Protein AF-A0A2V5JPX9-F1 (afdb_monomer)

Mean predicted aligned error: 9.56 Å

Secondary structure (DSSP, 8-state):
-HHHHHHHHHHHHHHHHHHH-GGG---SSPPPPPBTTTBEEESTTTTTT-SS--S-EEESTTTTTT-SS--S-EEESTTTTTT--SSS-EEESTTTT-EESS--S-EEESTTTT-EESS--S-EEESTTTTSEESS--S-EEESTTTT--

Sequence (150 aa):
MKNRNVTFTTILIVLGCFALLQRAQGVLPAPDGCYPGFTTAEGCNALKSLTSGAGNTGVGWYSLSSDTTHSYNTGVGAGALFLNNADSNTAVGTAAMLLNTSGTANVAVGTDALVYNDSGNFNTAVGQNALFRNTTGSENTASGSGALTS

pLDDT: mean 88.51, std 13.4, range [52.78, 98.62]

Nearest PDB structures (foldseek):
  4e1k-assembly1_A  TM=2.053E-01  e=6.250E+00  Haemophilus influenzae Rd KW20

Structure (mmCIF, N/CA/C/O backbone):
data_AF-A0A2V5JPX9-F1
#
_entry.id   AF-A0A2V5JPX9-F1
#
loop_
_atom_site.group_PDB
_atom_site.id
_atom_site.type_symbol
_atom_site.label_atom_id
_atom_site.label_alt_id
_atom_site.label_comp_id
_atom_site.label_asym_id
_atom_site.label_entity_id
_atom_site.label_seq_id
_atom_site.pdbx_PDB_ins_code
_atom_site.Cartn_x
_atom_site.Cartn_y
_atom_site.Cartn_z
_atom_site.occupancy
_atom_site.B_iso_or_equiv
_atom_site.auth_seq_id
_atom_site.auth_comp_id
_atom_site.auth_asym_id
_atom_site.auth_atom_id
_atom_site.pdbx_PDB_model_num
ATOM 1 N N . MET A 1 1 ? 45.076 -31.711 -46.017 1.00 57.81 1 MET A N 1
ATOM 2 C CA . MET A 1 1 ? 43.875 -32.405 -45.478 1.00 57.81 1 MET A CA 1
ATOM 3 C C . MET A 1 1 ? 43.761 -32.369 -43.947 1.00 57.81 1 MET A C 1
ATOM 5 O O . MET A 1 1 ? 42.644 -32.434 -43.458 1.00 57.81 1 MET A O 1
ATOM 9 N N . LYS A 1 2 ? 44.859 -32.209 -43.187 1.00 58.00 2 LYS A N 1
ATOM 10 C CA . LYS A 1 2 ? 44.869 -32.240 -41.709 1.00 58.00 2 LYS A CA 1
ATOM 11 C C . LYS A 1 2 ? 44.069 -31.105 -41.033 1.00 58.00 2 LYS A C 1
ATOM 13 O O . LYS A 1 2 ? 43.395 -31.349 -40.043 1.00 58.00 2 LYS A O 1
ATOM 18 N N . ASN A 1 3 ? 44.057 -29.901 -41.614 1.00 60.16 3 ASN A N 1
ATOM 19 C CA . ASN A 1 3 ? 43.428 -28.725 -40.989 1.00 60.16 3 ASN A CA 1
ATOM 20 C C . ASN A 1 3 ? 41.892 -28.734 -41.059 1.00 60.16 3 ASN A C 1
ATOM 22 O O . ASN A 1 3 ? 41.245 -28.231 -40.151 1.00 60.16 3 ASN A O 1
ATOM 26 N N . ARG A 1 4 ? 41.299 -29.357 -42.089 1.00 64.75 4 ARG A N 1
ATOM 27 C CA . ARG A 1 4 ? 39.838 -29.394 -42.286 1.00 64.75 4 ARG A CA 1
ATOM 28 C C . ARG A 1 4 ? 39.118 -30.190 -41.193 1.00 64.75 4 ARG A C 1
ATOM 30 O O . ARG A 1 4 ? 38.028 -29.816 -40.779 1.00 64.75 4 ARG A O 1
ATOM 37 N N . ASN A 1 5 ? 39.751 -31.256 -40.704 1.00 68.25 5 ASN A N 1
ATOM 38 C CA . ASN A 1 5 ? 39.186 -32.096 -39.649 1.00 68.25 5 ASN A CA 1
ATOM 39 C C . ASN A 1 5 ? 39.241 -31.396 -38.287 1.00 68.25 5 ASN A C 1
ATOM 41 O O . ASN A 1 5 ? 38.301 -31.506 -37.508 1.00 68.25 5 ASN A O 1
ATOM 45 N N . VAL A 1 6 ? 40.302 -30.625 -38.023 1.00 74.00 6 VAL A N 1
ATOM 46 C CA . VAL A 1 6 ? 40.428 -29.846 -36.783 1.00 74.00 6 VAL A CA 1
ATOM 47 C C . VAL A 1 6 ? 39.321 -28.799 -36.704 1.00 74.00 6 VAL A C 1
ATOM 49 O O . VAL A 1 6 ? 38.600 -28.793 -35.717 1.00 74.00 6 VAL A O 1
ATOM 52 N N . THR A 1 7 ? 39.109 -28.006 -37.762 1.00 75.25 7 THR A N 1
ATOM 53 C CA . THR A 1 7 ? 38.060 -26.969 -37.811 1.00 75.25 7 THR A CA 1
ATOM 54 C C . THR A 1 7 ? 36.652 -27.537 -37.617 1.00 75.25 7 THR A C 1
ATOM 56 O O . THR A 1 7 ? 35.835 -26.951 -36.914 1.00 75.25 7 THR A O 1
ATOM 59 N N . PHE A 1 8 ? 36.362 -28.695 -38.213 1.00 75.69 8 PHE A N 1
ATOM 60 C CA . PHE A 1 8 ? 35.052 -29.337 -38.080 1.00 75.69 8 PHE A CA 1
ATOM 61 C C . PHE A 1 8 ? 34.796 -29.829 -36.649 1.00 75.69 8 PHE A C 1
ATOM 63 O O . PHE A 1 8 ? 33.696 -29.688 -36.118 1.00 75.69 8 PHE A O 1
ATOM 70 N N . THR A 1 9 ? 35.839 -30.352 -36.000 1.00 78.94 9 THR A N 1
ATOM 71 C CA . THR A 1 9 ? 35.753 -30.859 -34.626 1.00 78.94 9 THR A CA 1
ATOM 72 C C . THR A 1 9 ? 35.561 -29.713 -33.630 1.00 78.94 9 THR A C 1
ATOM 74 O O . THR A 1 9 ? 34.734 -29.825 -32.728 1.00 78.94 9 THR A O 1
ATOM 77 N N . THR A 1 10 ? 36.245 -28.577 -33.811 1.00 78.50 10 THR A N 1
ATOM 78 C CA . THR A 1 10 ? 36.036 -27.394 -32.960 1.00 78.50 10 THR A CA 1
ATOM 79 C C . THR A 1 10 ? 34.635 -26.810 -33.102 1.00 78.50 10 THR A C 1
ATOM 81 O O . THR A 1 10 ? 34.035 -26.461 -32.091 1.00 78.50 10 THR A O 1
ATOM 84 N N . ILE A 1 11 ? 34.080 -26.745 -34.316 1.00 81.25 11 ILE A N 1
ATOM 85 C CA . ILE A 1 11 ? 32.710 -26.249 -34.535 1.00 81.25 11 ILE A CA 1
ATOM 86 C C . ILE A 1 11 ? 31.682 -27.137 -33.819 1.00 81.25 11 ILE A C 1
ATOM 88 O O . ILE A 1 11 ? 30.789 -26.617 -33.151 1.00 81.25 11 ILE A O 1
ATOM 92 N N . LEU A 1 12 ? 31.830 -28.463 -33.901 1.00 79.75 12 LEU A N 1
ATOM 93 C CA . LEU A 1 12 ? 30.946 -29.408 -33.211 1.00 79.75 12 LEU A CA 1
ATOM 94 C C . LEU A 1 12 ? 31.031 -29.285 -31.685 1.00 79.75 12 LEU A C 1
ATOM 96 O O . LEU A 1 12 ? 30.000 -29.320 -31.019 1.00 79.75 12 LEU A O 1
ATOM 100 N N . ILE A 1 13 ? 32.235 -29.096 -31.134 1.00 79.38 13 ILE A N 1
ATOM 101 C CA . ILE A 1 13 ? 32.425 -28.881 -29.692 1.00 79.38 13 ILE A CA 1
ATOM 102 C C . ILE A 1 13 ? 31.764 -27.571 -29.255 1.00 79.38 13 ILE A C 1
ATOM 104 O O . ILE A 1 13 ? 31.044 -27.561 -28.263 1.00 79.38 13 ILE A O 1
ATOM 108 N N . VAL A 1 14 ? 31.942 -26.481 -30.007 1.00 78.88 14 VAL A N 1
ATOM 109 C CA . VAL A 1 14 ? 31.326 -25.180 -29.693 1.00 78.88 14 VAL A CA 1
ATOM 110 C C . VAL A 1 14 ? 29.798 -25.267 -29.740 1.00 78.88 14 VAL A C 1
ATOM 112 O O . VAL A 1 14 ? 29.137 -24.831 -28.800 1.00 78.88 14 VAL A O 1
ATOM 115 N N . LEU A 1 15 ? 29.226 -25.882 -30.780 1.00 73.56 15 LEU A N 1
ATOM 116 C CA . LEU A 1 15 ? 27.778 -26.102 -30.882 1.00 73.56 15 LEU A CA 1
ATOM 117 C C . LEU A 1 15 ? 27.249 -26.997 -29.751 1.00 73.56 15 LEU A C 1
ATOM 119 O O . LEU A 1 15 ? 26.198 -26.703 -29.183 1.00 73.56 15 LEU A O 1
ATOM 123 N N . GLY A 1 16 ? 27.994 -28.043 -29.379 1.00 73.75 16 GLY A N 1
ATOM 124 C CA . GLY A 1 16 ? 27.685 -28.892 -28.227 1.00 73.75 16 GLY A CA 1
ATOM 125 C C . GLY A 1 16 ? 27.705 -28.125 -26.901 1.00 73.75 16 GLY A C 1
ATOM 126 O O . GLY A 1 16 ? 26.801 -28.294 -26.086 1.00 73.75 16 GLY A O 1
ATOM 127 N N . CYS A 1 17 ? 28.672 -27.223 -26.707 1.00 69.56 17 CYS A N 1
ATOM 128 C CA . CYS A 1 17 ? 28.735 -26.345 -25.536 1.00 69.56 17 CYS A CA 1
ATOM 129 C C . CYS A 1 17 ? 27.518 -25.411 -25.453 1.00 69.56 17 CYS A C 1
ATOM 131 O O . CYS A 1 17 ? 26.940 -25.271 -24.377 1.00 69.56 17 CYS A O 1
ATOM 133 N N . PHE A 1 18 ? 27.083 -24.819 -26.572 1.00 64.25 18 PHE A N 1
ATOM 134 C CA . PHE A 1 18 ? 25.870 -23.990 -26.615 1.00 64.25 18 PHE A CA 1
ATOM 135 C C . PHE A 1 18 ? 24.586 -24.795 -26.373 1.00 64.25 18 PHE A C 1
ATOM 137 O O . PHE A 1 18 ? 23.674 -24.294 -25.720 1.00 64.25 18 PHE A O 1
ATOM 144 N N . ALA A 1 19 ? 24.524 -26.049 -26.829 1.00 63.81 19 ALA A N 1
ATOM 145 C CA . ALA A 1 19 ? 23.387 -26.935 -26.575 1.00 63.81 19 ALA A CA 1
ATOM 146 C C . ALA A 1 19 ? 23.295 -27.400 -25.106 1.00 63.81 19 ALA A C 1
ATOM 148 O O . ALA A 1 19 ? 22.195 -27.613 -24.600 1.00 63.81 19 ALA A O 1
ATOM 149 N N . LEU A 1 20 ? 24.430 -27.530 -24.407 1.00 62.78 20 LEU A N 1
ATOM 150 C CA . LEU A 1 20 ? 24.506 -27.927 -22.990 1.00 62.78 20 LEU A CA 1
ATOM 151 C C . LEU A 1 20 ? 24.376 -26.743 -22.010 1.00 62.78 20 LEU A C 1
ATOM 153 O O . LEU A 1 20 ? 24.183 -26.946 -20.812 1.00 62.78 20 LEU A O 1
ATOM 157 N N . LEU A 1 21 ? 24.414 -25.503 -22.506 1.00 62.06 21 LEU A N 1
ATOM 158 C CA . LEU A 1 21 ? 24.244 -24.260 -21.742 1.00 62.06 21 LEU A CA 1
ATOM 159 C C . LEU A 1 21 ? 22.780 -23.955 -21.365 1.00 62.06 21 LEU A C 1
ATOM 161 O O . LEU A 1 21 ? 22.450 -22.810 -21.078 1.00 62.06 21 LEU A O 1
ATOM 165 N N . GLN A 1 22 ? 21.889 -24.950 -21.286 1.00 54.72 22 GLN A N 1
ATOM 166 C CA . GLN A 1 22 ? 20.475 -24.757 -20.903 1.00 54.72 22 GLN A CA 1
ATOM 167 C C . GLN A 1 22 ? 20.283 -24.038 -19.550 1.00 54.72 22 GLN A C 1
ATOM 169 O O . GLN A 1 22 ? 19.221 -23.485 -19.291 1.00 54.72 22 GLN A O 1
ATOM 174 N N . ARG A 1 23 ? 21.320 -23.973 -18.703 1.00 52.84 23 ARG A N 1
ATOM 175 C CA . ARG A 1 23 ? 21.331 -23.190 -17.452 1.00 52.84 23 ARG A CA 1
ATOM 176 C C . ARG A 1 23 ? 21.636 -21.692 -17.616 1.00 52.84 23 ARG A C 1
ATOM 178 O O . ARG A 1 23 ? 21.580 -20.968 -16.632 1.00 52.84 23 ARG A O 1
ATOM 185 N N . ALA A 1 24 ? 21.954 -21.232 -18.825 1.00 52.78 24 ALA A N 1
ATOM 186 C CA . ALA A 1 24 ? 22.180 -19.827 -19.172 1.00 52.78 24 ALA A CA 1
ATOM 187 C C . ALA A 1 24 ? 21.013 -19.210 -19.968 1.00 52.78 24 ALA A C 1
ATOM 189 O O . ALA A 1 24 ? 21.108 -18.066 -20.410 1.00 52.78 24 ALA A O 1
ATOM 190 N N . GLN A 1 25 ? 19.913 -19.945 -20.171 1.00 54.22 25 GLN A N 1
ATOM 191 C CA . GLN A 1 25 ? 18.694 -19.354 -20.715 1.00 54.22 25 GLN A CA 1
ATOM 192 C C . GLN A 1 25 ? 18.062 -18.497 -19.617 1.00 54.22 25 GLN A C 1
ATOM 194 O O . GLN A 1 25 ? 17.546 -19.026 -18.634 1.00 54.22 25 GLN A O 1
ATOM 199 N N . GLY A 1 26 ? 18.156 -17.172 -19.760 1.00 56.94 26 GLY A N 1
ATOM 200 C CA . GLY A 1 26 ? 17.381 -16.248 -18.939 1.00 56.94 26 GLY A CA 1
ATOM 201 C C . GLY A 1 26 ? 15.908 -16.652 -18.967 1.00 56.94 26 GLY A C 1
ATOM 202 O O . GLY A 1 26 ? 15.407 -17.100 -20.001 1.00 56.94 26 GLY A O 1
ATOM 203 N N . VAL A 1 27 ? 15.238 -16.546 -17.818 1.00 62.38 27 VAL A N 1
ATOM 204 C CA . VAL A 1 27 ? 13.793 -16.781 -17.719 1.00 62.38 27 VAL A CA 1
ATOM 205 C C . VAL A 1 27 ? 13.108 -15.925 -18.788 1.00 62.38 27 VAL A C 1
ATOM 207 O O . VAL A 1 27 ? 13.507 -14.783 -19.000 1.00 62.38 27 VAL A O 1
ATOM 210 N N . LEU A 1 28 ? 12.151 -16.501 -19.519 1.00 53.97 28 LEU A N 1
ATOM 211 C CA . LEU A 1 28 ? 11.320 -15.766 -20.467 1.00 53.97 28 LEU A CA 1
ATOM 212 C C . LEU A 1 28 ? 9.911 -15.623 -19.882 1.00 53.97 28 LEU A C 1
ATOM 214 O O . LEU A 1 28 ? 9.297 -16.647 -19.570 1.00 53.97 28 LEU A O 1
ATOM 218 N N . PRO A 1 29 ? 9.381 -14.391 -19.778 1.00 60.34 29 PRO A N 1
ATOM 219 C CA . PRO A 1 29 ? 10.033 -13.112 -20.099 1.00 60.34 29 PRO A CA 1
ATOM 220 C C . PRO A 1 29 ? 11.194 -12.790 -19.141 1.00 60.34 29 PRO A C 1
ATOM 222 O O . PRO A 1 29 ? 11.229 -13.306 -18.026 1.00 60.34 29 PRO A O 1
ATOM 225 N N . ALA A 1 30 ? 12.153 -11.980 -19.610 1.00 59.53 30 ALA A N 1
ATOM 226 C CA . ALA A 1 30 ? 13.304 -11.564 -18.807 1.00 59.53 30 ALA A CA 1
ATOM 227 C C . ALA A 1 30 ? 12.838 -10.958 -17.469 1.00 59.53 30 ALA A C 1
ATOM 229 O O . ALA A 1 30 ? 11.807 -10.280 -17.483 1.00 59.53 30 ALA A O 1
ATOM 230 N N . PRO A 1 31 ? 13.582 -11.164 -16.359 1.00 61.66 31 PRO A N 1
ATOM 231 C CA . PRO A 1 31 ? 13.380 -10.395 -15.133 1.00 61.66 31 PRO A CA 1
ATOM 232 C C . PRO A 1 31 ? 13.307 -8.912 -15.491 1.00 61.66 31 PRO A C 1
ATOM 234 O O . PRO A 1 31 ? 14.125 -8.438 -16.293 1.00 61.66 31 PRO A O 1
ATOM 237 N N . ASP A 1 32 ? 12.291 -8.215 -14.996 1.00 65.69 32 ASP A N 1
ATOM 238 C CA . ASP A 1 32 ? 12.113 -6.807 -15.317 1.00 65.69 32 ASP A CA 1
ATOM 239 C C . ASP A 1 32 ? 13.331 -5.995 -14.836 1.00 65.69 32 ASP A C 1
ATOM 241 O O . ASP A 1 32 ? 13.982 -6.278 -13.832 1.00 65.69 32 ASP A O 1
ATOM 245 N N . GLY A 1 33 ? 13.769 -5.050 -15.671 1.00 61.75 33 GLY A N 1
ATOM 246 C CA . GLY A 1 33 ? 14.931 -4.219 -15.361 1.00 61.75 33 GLY A CA 1
ATOM 247 C C . GLY A 1 33 ? 14.643 -3.262 -14.203 1.00 61.75 33 GLY A C 1
ATOM 248 O O . GLY A 1 33 ? 13.493 -3.029 -13.846 1.00 61.75 33 GLY A O 1
ATOM 249 N N . CYS A 1 34 ? 15.688 -2.638 -13.651 1.00 64.75 34 CYS A N 1
ATOM 250 C CA . CYS A 1 34 ? 15.538 -1.631 -12.598 1.00 64.75 34 CYS A CA 1
ATOM 251 C C . CYS A 1 34 ? 14.559 -0.518 -13.022 1.00 64.75 34 CYS A C 1
ATOM 253 O O . CYS A 1 34 ? 14.826 0.202 -13.990 1.00 64.75 34 CYS A O 1
ATOM 255 N N . TYR A 1 35 ? 13.463 -0.337 -12.280 1.00 77.31 35 TYR A N 1
ATOM 256 C CA . TYR A 1 35 ? 12.530 0.762 -12.516 1.00 77.31 35 TYR A CA 1
ATOM 257 C C . TYR A 1 35 ? 13.107 2.084 -11.977 1.00 77.31 35 TYR A C 1
ATOM 259 O O . TYR A 1 35 ? 13.818 2.098 -10.964 1.00 77.31 35 TYR A O 1
ATOM 267 N N . PRO A 1 36 ? 12.827 3.225 -12.635 1.00 82.31 36 PRO A N 1
ATOM 268 C CA . PRO A 1 36 ? 13.250 4.531 -12.143 1.00 82.31 36 PRO A CA 1
ATOM 269 C C . PRO A 1 36 ? 12.608 4.860 -10.785 1.00 82.31 36 PRO A C 1
ATOM 271 O O . PRO A 1 36 ? 11.617 4.260 -10.369 1.00 82.31 36 PRO A O 1
ATOM 274 N N . GLY A 1 37 ? 13.187 5.837 -10.083 1.00 87.38 37 GLY A N 1
ATOM 275 C CA . GLY A 1 37 ? 12.639 6.319 -8.814 1.00 87.38 37 GLY A CA 1
ATOM 276 C C . GLY A 1 37 ? 12.747 5.316 -7.666 1.00 87.38 37 GLY A C 1
ATOM 277 O O . GLY A 1 37 ? 11.920 5.364 -6.771 1.00 87.38 37 GLY A O 1
ATOM 278 N N . PHE A 1 38 ? 13.743 4.421 -7.672 1.00 89.69 38 PHE A N 1
ATOM 279 C CA . PHE A 1 38 ? 13.927 3.388 -6.635 1.00 89.69 38 PHE A CA 1
ATOM 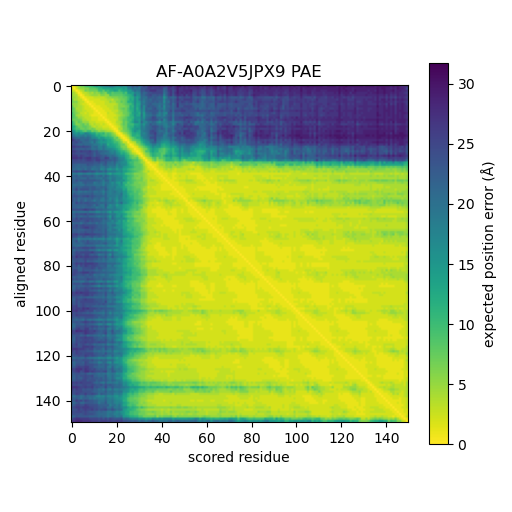280 C C . PHE A 1 38 ? 12.737 2.421 -6.520 1.00 89.69 38 PHE A C 1
ATOM 282 O O . PHE A 1 38 ? 12.409 1.956 -5.431 1.00 89.69 38 PHE A O 1
ATOM 289 N N . THR A 1 39 ? 12.081 2.138 -7.646 1.00 92.12 39 THR A N 1
ATOM 290 C CA . THR A 1 39 ? 10.899 1.277 -7.712 1.00 92.12 39 THR A CA 1
ATOM 291 C C . THR A 1 39 ? 11.287 -0.163 -8.065 1.00 92.12 39 THR A C 1
ATOM 293 O O . THR A 1 39 ? 12.234 -0.399 -8.813 1.00 92.12 39 THR A O 1
ATOM 296 N N . THR A 1 40 ? 10.554 -1.137 -7.532 1.00 92.88 40 THR A N 1
ATOM 297 C CA . THR A 1 40 ? 10.631 -2.560 -7.899 1.00 92.88 40 THR A CA 1
ATOM 298 C C . THR A 1 40 ? 9.231 -3.024 -8.280 1.00 92.88 40 THR A C 1
ATOM 300 O O . THR A 1 40 ? 8.306 -2.828 -7.494 1.00 92.88 40 THR A O 1
ATOM 303 N N . ALA A 1 41 ? 9.048 -3.617 -9.459 1.00 92.62 41 ALA A N 1
ATOM 304 C CA . ALA A 1 41 ? 7.738 -4.076 -9.912 1.00 92.62 41 ALA A CA 1
ATOM 305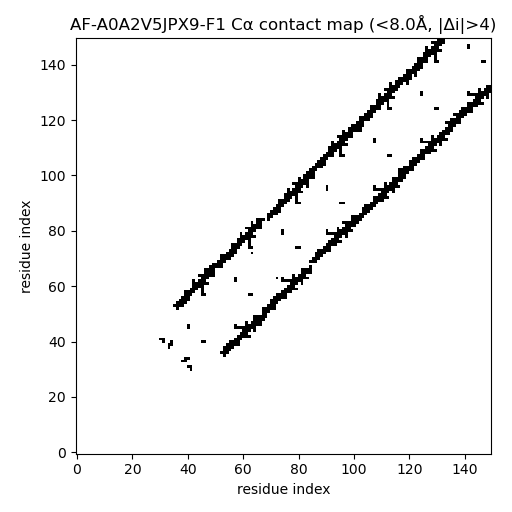 C C . ALA A 1 41 ? 7.855 -5.443 -10.580 1.00 92.62 41 ALA A C 1
ATOM 307 O O . ALA A 1 41 ? 8.231 -5.504 -11.732 1.00 92.62 41 ALA A O 1
ATOM 308 N N . GLU A 1 42 ? 7.491 -6.504 -9.867 1.00 92.44 42 GLU A N 1
ATOM 309 C CA . GLU A 1 42 ? 7.651 -7.892 -10.298 1.00 92.44 42 GLU A CA 1
ATOM 310 C C . GLU A 1 42 ? 6.282 -8.576 -10.399 1.00 92.44 42 GLU A C 1
ATOM 312 O O . GLU A 1 42 ? 5.534 -8.689 -9.422 1.00 92.44 42 GLU A O 1
ATOM 317 N N . GLY A 1 43 ? 5.942 -9.078 -11.585 1.00 90.06 43 GLY A N 1
ATOM 318 C CA . GLY A 1 43 ? 4.682 -9.778 -11.847 1.00 90.06 43 GLY A CA 1
ATOM 319 C C . GLY A 1 43 ? 3.748 -9.052 -12.817 1.00 90.06 43 GLY A C 1
ATOM 320 O O . GLY A 1 43 ? 3.900 -7.881 -13.156 1.00 90.06 43 GLY A O 1
ATOM 321 N N . CYS A 1 44 ? 2.751 -9.779 -13.325 1.00 90.94 44 CYS A N 1
ATOM 322 C CA . CYS A 1 44 ? 1.889 -9.257 -14.382 1.00 90.94 44 CYS A CA 1
ATOM 323 C C . CYS A 1 44 ? 1.046 -8.066 -13.882 1.00 90.94 44 CYS A C 1
ATOM 325 O O . CYS A 1 44 ? 0.258 -8.198 -12.944 1.00 90.94 44 CYS A O 1
ATOM 327 N N . ASN A 1 45 ? 1.203 -6.918 -14.553 1.00 92.62 45 ASN A N 1
ATOM 328 C CA . ASN A 1 45 ? 0.580 -5.628 -14.231 1.00 92.62 45 ASN A CA 1
ATOM 329 C C . ASN A 1 45 ? 0.955 -5.038 -12.855 1.00 92.62 45 ASN A C 1
ATOM 331 O O . ASN A 1 45 ? 0.234 -4.164 -12.371 1.00 92.62 45 ASN A O 1
ATOM 335 N N . ALA A 1 46 ? 2.056 -5.467 -12.229 1.00 94.06 46 ALA A N 1
ATOM 336 C CA . ALA A 1 46 ? 2.566 -4.777 -11.047 1.00 94.06 46 ALA A CA 1
ATOM 337 C C . ALA A 1 46 ? 2.955 -3.328 -11.408 1.00 94.06 46 ALA A C 1
ATOM 339 O O . ALA A 1 46 ? 3.605 -3.112 -12.431 1.00 94.06 46 ALA A O 1
ATOM 340 N N . LEU A 1 47 ? 2.509 -2.340 -10.618 1.00 93.12 47 LEU A N 1
ATOM 341 C CA . LEU A 1 47 ? 2.807 -0.901 -10.805 1.00 93.12 47 LEU A CA 1
ATOM 342 C C . LEU A 1 47 ? 2.560 -0.351 -12.226 1.00 93.12 47 LEU A C 1
ATOM 344 O O . LEU A 1 47 ? 3.170 0.630 -12.650 1.00 93.12 47 LEU A O 1
ATOM 348 N N . LYS A 1 48 ? 1.631 -0.958 -12.973 1.00 93.19 48 LYS A N 1
ATOM 349 C CA . LYS A 1 48 ? 1.373 -0.639 -14.387 1.00 93.19 48 LYS A CA 1
ATOM 350 C C . LYS A 1 48 ? 1.068 0.842 -14.652 1.00 93.19 48 LYS A C 1
ATOM 352 O O . LYS A 1 48 ? 1.376 1.331 -15.737 1.00 93.19 48 LYS A O 1
ATOM 357 N N . SER A 1 49 ? 0.411 1.518 -13.712 1.00 93.19 49 SER A N 1
ATOM 358 C CA . SER A 1 49 ? -0.080 2.891 -13.895 1.00 93.19 49 SER A CA 1
ATOM 359 C C . SER A 1 49 ? 0.841 3.961 -13.303 1.00 93.19 49 SER A C 1
ATOM 361 O O . SER A 1 49 ? 0.492 5.140 -13.370 1.00 93.19 49 SER A O 1
ATOM 363 N N . LEU A 1 50 ? 2.000 3.582 -12.749 1.00 91.81 50 LEU A N 1
ATOM 364 C CA . LEU A 1 50 ? 2.891 4.510 -12.055 1.00 91.81 50 LEU A CA 1
ATOM 365 C C . LEU A 1 50 ? 3.493 5.529 -13.037 1.00 91.81 50 LEU A C 1
ATOM 367 O O . LEU A 1 50 ? 4.111 5.150 -14.033 1.00 91.81 50 LEU A O 1
ATOM 371 N N . THR A 1 51 ? 3.338 6.824 -12.751 1.00 92.06 51 THR A N 1
ATOM 372 C CA . THR A 1 51 ? 3.833 7.929 -13.589 1.00 92.06 51 THR A CA 1
ATOM 373 C C . THR A 1 51 ? 4.966 8.714 -12.929 1.00 92.06 51 THR A C 1
ATOM 375 O O . THR A 1 51 ? 5.998 8.920 -13.567 1.00 92.06 51 THR A O 1
ATOM 378 N N . SER A 1 52 ? 4.803 9.155 -11.676 1.00 90.94 52 SER A N 1
ATOM 379 C CA . SER A 1 52 ? 5.783 10.016 -10.982 1.00 90.94 52 SER A CA 1
ATOM 380 C C . SER A 1 52 ? 6.093 9.626 -9.536 1.00 90.94 52 SER A C 1
ATOM 382 O O . SER A 1 52 ? 6.916 10.287 -8.904 1.00 90.94 52 SER A O 1
ATOM 384 N N . GLY A 1 53 ? 5.434 8.600 -8.997 1.00 91.44 53 GLY A N 1
ATOM 385 C CA . GLY A 1 53 ? 5.723 8.094 -7.658 1.00 91.44 53 GLY A CA 1
ATOM 386 C C . GLY A 1 53 ? 7.081 7.391 -7.569 1.00 91.44 53 GLY A C 1
ATOM 387 O O . GLY A 1 53 ? 7.596 6.882 -8.568 1.00 91.44 53 GLY A O 1
ATOM 388 N N . ALA A 1 54 ? 7.671 7.370 -6.374 1.00 93.44 54 ALA A N 1
ATOM 389 C CA . ALA A 1 54 ? 8.997 6.812 -6.121 1.00 93.44 54 ALA A CA 1
ATOM 390 C C . ALA A 1 54 ? 9.005 5.859 -4.916 1.00 93.44 54 ALA A C 1
ATOM 392 O O . ALA A 1 54 ? 8.188 5.962 -4.004 1.00 93.44 54 ALA A O 1
ATOM 393 N N . GLY A 1 55 ? 9.968 4.940 -4.883 1.00 94.44 55 GLY A N 1
ATOM 394 C CA . GLY A 1 55 ? 10.197 4.043 -3.753 1.00 94.44 55 GLY A CA 1
ATOM 395 C C . GLY A 1 55 ? 9.111 2.984 -3.578 1.00 94.44 55 GLY A C 1
ATOM 396 O O . GLY A 1 55 ? 8.892 2.530 -2.457 1.00 94.44 55 GLY A O 1
ATOM 397 N N . ASN A 1 56 ? 8.409 2.617 -4.653 1.00 95.94 56 ASN A N 1
ATOM 398 C CA . ASN A 1 56 ? 7.349 1.618 -4.587 1.00 95.94 56 ASN A CA 1
ATOM 399 C C . ASN A 1 56 ? 7.905 0.208 -4.812 1.00 95.94 56 ASN A C 1
ATOM 401 O O . ASN A 1 56 ? 8.763 -0.005 -5.664 1.00 95.94 56 ASN A O 1
ATOM 405 N N . THR A 1 57 ? 7.394 -0.774 -4.079 1.00 96.62 57 THR A N 1
ATOM 406 C CA . THR A 1 57 ? 7.704 -2.195 -4.284 1.00 96.62 57 THR A CA 1
ATOM 407 C C . THR A 1 57 ? 6.408 -2.947 -4.538 1.00 96.62 57 THR A C 1
ATOM 409 O O . THR A 1 57 ? 5.647 -3.180 -3.607 1.00 96.62 57 THR A O 1
ATOM 412 N N . GLY A 1 58 ? 6.140 -3.325 -5.785 1.00 95.62 58 GLY A N 1
ATOM 413 C CA . GLY A 1 58 ? 4.988 -4.134 -6.175 1.00 95.62 58 GLY A CA 1
ATOM 414 C C . GLY A 1 58 ? 5.425 -5.526 -6.605 1.00 95.62 58 GLY A C 1
ATOM 415 O O . GLY A 1 58 ? 6.061 -5.668 -7.635 1.00 95.62 58 GLY A O 1
ATOM 416 N N . VAL A 1 59 ? 5.074 -6.561 -5.848 1.00 96.12 59 VAL A N 1
ATOM 417 C CA . VAL A 1 59 ? 5.373 -7.957 -6.195 1.00 96.12 59 VAL A CA 1
ATOM 418 C C . VAL A 1 59 ? 4.081 -8.769 -6.215 1.00 96.12 59 VAL A C 1
ATOM 420 O O . VAL A 1 59 ? 3.431 -8.933 -5.184 1.00 96.12 59 VAL A O 1
ATOM 423 N N . GLY A 1 60 ? 3.705 -9.302 -7.375 1.00 95.75 60 GLY A N 1
ATOM 424 C CA . GLY A 1 60 ? 2.507 -10.122 -7.564 1.00 95.75 60 GLY A CA 1
ATOM 425 C C . GLY A 1 60 ? 1.575 -9.608 -8.660 1.00 95.75 60 GLY A C 1
ATOM 426 O O . GLY A 1 60 ? 1.690 -8.487 -9.149 1.00 95.75 60 GLY A O 1
ATOM 427 N N . TRP A 1 61 ? 0.619 -10.452 -9.057 1.00 95.31 61 TRP A N 1
ATOM 428 C CA . TRP A 1 61 ? -0.369 -10.102 -10.080 1.00 95.31 61 TRP A CA 1
ATOM 429 C C . TRP A 1 61 ? -1.199 -8.895 -9.634 1.00 95.31 61 TRP A C 1
ATOM 431 O O . TRP A 1 61 ? -1.836 -8.950 -8.584 1.00 95.31 61 TRP A O 1
ATOM 441 N N . TYR A 1 62 ? -1.183 -7.816 -10.420 1.00 96.44 62 TYR A N 1
ATOM 442 C CA . TYR A 1 62 ? -1.869 -6.555 -10.119 1.00 96.44 62 TYR A CA 1
ATOM 443 C C . TYR A 1 62 ? -1.452 -5.847 -8.811 1.00 96.44 62 TYR A C 1
ATOM 445 O O . TYR A 1 62 ? -2.174 -4.959 -8.353 1.00 96.44 62 TYR A O 1
ATOM 453 N N . SER A 1 63 ? -0.304 -6.178 -8.210 1.00 97.12 63 SER A N 1
ATOM 454 C CA . SER A 1 63 ? 0.174 -5.440 -7.030 1.00 97.12 63 SER A CA 1
ATOM 455 C C . SER A 1 63 ? 0.409 -3.961 -7.374 1.00 97.12 63 SER A C 1
ATOM 457 O O . SER A 1 63 ? 1.087 -3.662 -8.361 1.00 97.12 63 SER A O 1
ATOM 459 N N . LEU A 1 64 ? -0.177 -3.033 -6.606 1.00 95.56 64 LEU A N 1
ATOM 460 C CA . LEU A 1 64 ? -0.071 -1.578 -6.832 1.00 95.56 64 LEU A CA 1
ATOM 461 C C . LEU A 1 64 ? -0.470 -1.112 -8.252 1.00 95.56 64 LEU A C 1
ATOM 463 O O . LEU A 1 64 ? -0.018 -0.077 -8.734 1.00 95.56 64 LEU A O 1
ATOM 467 N N . SER A 1 65 ? -1.303 -1.870 -8.974 1.00 95.19 65 SER A N 1
ATOM 468 C CA . SER A 1 65 ? -1.515 -1.628 -10.411 1.00 95.19 65 SER A CA 1
ATOM 469 C C . SER A 1 65 ? -2.169 -0.284 -10.751 1.00 95.19 65 SER A C 1
ATOM 471 O O . SER A 1 65 ? -1.988 0.176 -11.884 1.00 95.19 65 SER A O 1
ATOM 473 N N . SER A 1 66 ? -2.958 0.305 -9.849 1.00 94.06 66 SER A N 1
ATOM 474 C CA . SER A 1 66 ? -3.626 1.598 -10.080 1.00 94.06 66 SER A CA 1
ATOM 475 C C . SER A 1 66 ? -2.893 2.774 -9.438 1.00 94.06 66 SER A C 1
ATOM 477 O O . SER A 1 66 ? -3.371 3.901 -9.546 1.00 94.06 66 SER A O 1
ATOM 479 N N . ASP A 1 67 ? -1.750 2.535 -8.791 1.00 92.25 67 ASP A N 1
ATOM 480 C CA . ASP A 1 67 ? -0.948 3.618 -8.236 1.00 92.25 67 ASP A CA 1
ATOM 481 C C . ASP A 1 67 ? -0.378 4.479 -9.378 1.00 92.25 67 ASP A C 1
ATOM 483 O O . ASP A 1 67 ? 0.136 3.943 -10.361 1.00 92.25 67 ASP A O 1
ATOM 487 N N . THR A 1 68 ? -0.513 5.804 -9.276 1.00 93.81 68 THR A N 1
ATOM 488 C CA . THR A 1 68 ? -0.124 6.768 -10.320 1.00 93.81 68 THR A CA 1
ATOM 489 C C . THR A 1 68 ? 1.000 7.680 -9.841 1.00 93.81 68 THR A C 1
ATOM 491 O O . THR A 1 68 ? 2.118 7.617 -10.354 1.00 93.81 68 THR A O 1
ATOM 494 N N . THR A 1 69 ? 0.737 8.516 -8.842 1.00 95.19 69 THR A N 1
ATOM 495 C CA . THR A 1 69 ? 1.691 9.513 -8.336 1.00 9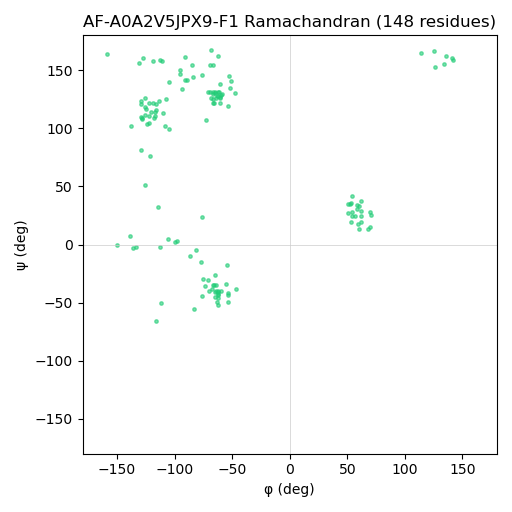5.19 69 THR A CA 1
ATOM 496 C C . THR A 1 69 ? 2.189 9.227 -6.921 1.00 95.19 69 THR A C 1
ATOM 498 O O . THR A 1 69 ? 3.018 9.991 -6.429 1.00 95.19 69 THR A O 1
ATOM 501 N N . HIS A 1 70 ? 1.708 8.168 -6.260 1.00 96.19 70 HIS A N 1
ATOM 502 C CA . HIS A 1 70 ? 2.010 7.913 -4.851 1.00 96.19 70 HIS A CA 1
ATOM 503 C C . HIS A 1 70 ? 3.330 7.172 -4.676 1.00 96.19 70 HIS A C 1
ATOM 505 O O . HIS A 1 70 ? 3.828 6.493 -5.575 1.00 96.19 70 HIS A O 1
ATOM 511 N N . SER A 1 71 ? 3.925 7.358 -3.509 1.00 96.38 71 SER A N 1
ATOM 512 C CA . SER A 1 71 ? 5.280 6.942 -3.181 1.00 96.38 71 SER A CA 1
ATOM 513 C C . SER A 1 71 ? 5.324 6.107 -1.906 1.00 96.38 71 SER A C 1
ATOM 515 O O . SER A 1 71 ? 4.452 6.182 -1.036 1.00 96.38 71 SER A O 1
ATOM 517 N N . TYR A 1 72 ? 6.419 5.364 -1.767 1.00 97.19 72 TYR A N 1
ATOM 518 C CA . TYR A 1 72 ? 6.764 4.601 -0.566 1.00 97.19 72 TYR A CA 1
ATOM 519 C C . TYR A 1 72 ? 5.758 3.501 -0.206 1.00 97.19 72 TYR A C 1
ATOM 521 O O . TYR A 1 72 ? 5.612 3.137 0.962 1.00 97.19 72 TYR A O 1
ATOM 529 N N . ASN A 1 73 ? 5.073 2.951 -1.207 1.00 98.12 73 ASN A N 1
ATOM 530 C CA . ASN A 1 73 ? 4.141 1.850 -1.031 1.00 98.12 73 ASN A CA 1
ATOM 531 C C . ASN A 1 73 ? 4.826 0.496 -1.257 1.00 98.12 73 ASN A C 1
ATOM 533 O O . ASN A 1 73 ? 5.523 0.290 -2.249 1.00 98.12 73 ASN A O 1
ATOM 537 N N . THR A 1 74 ? 4.591 -0.465 -0.368 1.00 98.38 74 THR A N 1
ATOM 538 C CA . THR A 1 74 ? 5.067 -1.849 -0.512 1.00 98.38 74 THR A CA 1
ATOM 539 C C . THR A 1 74 ? 3.873 -2.789 -0.592 1.00 98.38 74 THR A C 1
ATOM 541 O O . THR A 1 74 ? 3.198 -3.002 0.407 1.00 98.38 74 THR A O 1
ATOM 544 N N . GLY A 1 75 ? 3.610 -3.363 -1.763 1.00 97.94 75 GLY A N 1
ATOM 545 C CA . GLY A 1 75 ? 2.557 -4.344 -2.010 1.00 97.94 75 GLY A CA 1
ATOM 546 C C . GLY A 1 75 ? 3.145 -5.691 -2.420 1.00 97.94 75 GLY A C 1
ATOM 547 O O . GLY A 1 75 ? 3.739 -5.811 -3.491 1.00 97.94 75 GLY A O 1
ATOM 548 N N . VAL A 1 76 ? 2.950 -6.729 -1.610 1.00 98.38 76 VAL A N 1
ATOM 549 C CA . VAL A 1 76 ? 3.413 -8.093 -1.904 1.00 98.38 76 VAL A CA 1
ATOM 550 C C . VAL A 1 76 ? 2.241 -9.064 -1.823 1.00 98.38 76 VAL A C 1
ATOM 552 O O . VAL A 1 76 ? 1.725 -9.341 -0.745 1.00 98.38 76 VAL A O 1
ATOM 555 N N . GLY A 1 77 ? 1.828 -9.610 -2.962 1.00 97.94 77 GLY A N 1
ATOM 556 C CA . GLY A 1 77 ? 0.671 -10.493 -3.087 1.00 97.94 77 GLY A CA 1
ATOM 557 C C . GLY A 1 77 ? -0.193 -10.136 -4.293 1.00 97.94 77 GLY A C 1
ATOM 558 O O . GLY A 1 77 ? -0.105 -9.042 -4.849 1.00 97.94 77 GLY A O 1
ATOM 559 N N . ALA A 1 78 ? -1.044 -11.070 -4.719 1.00 97.69 78 ALA A N 1
ATOM 560 C CA . ALA A 1 78 ? -1.980 -10.799 -5.804 1.00 97.69 78 ALA A CA 1
ATOM 561 C C . ALA A 1 78 ? -3.010 -9.748 -5.358 1.00 97.69 78 ALA A C 1
ATOM 563 O O . ALA A 1 78 ? -3.700 -9.942 -4.357 1.00 97.69 78 ALA A O 1
ATOM 564 N N . GLY A 1 79 ? -3.094 -8.632 -6.082 1.00 97.25 79 GLY A N 1
ATOM 565 C CA . GLY A 1 79 ? -3.985 -7.515 -5.772 1.00 97.25 79 GLY A CA 1
ATOM 566 C C . GLY A 1 79 ? -3.638 -6.739 -4.495 1.00 97.25 79 GLY A C 1
ATOM 567 O O . GLY A 1 79 ? -4.470 -5.967 -4.031 1.00 97.25 79 GLY A O 1
ATOM 568 N N . ALA A 1 80 ? -2.452 -6.917 -3.903 1.00 98.19 80 ALA A N 1
ATOM 569 C CA . ALA A 1 80 ? -2.040 -6.076 -2.778 1.00 98.19 80 ALA A CA 1
ATOM 570 C C . ALA A 1 80 ? -2.012 -4.598 -3.218 1.00 98.19 80 ALA A C 1
ATOM 572 O O . ALA A 1 80 ? -1.422 -4.279 -4.254 1.00 98.19 80 ALA A O 1
ATOM 573 N N . LEU A 1 81 ? -2.670 -3.704 -2.468 1.00 97.69 81 LEU A N 1
ATOM 574 C CA . LEU A 1 81 ? -2.753 -2.261 -2.775 1.00 97.69 81 LEU A CA 1
ATOM 575 C C . LEU A 1 81 ? -3.276 -1.924 -4.191 1.00 97.69 81 LEU A C 1
ATOM 577 O O . LEU A 1 81 ? -2.916 -0.893 -4.756 1.00 97.69 81 LEU A O 1
ATOM 581 N N . PHE A 1 82 ? -4.113 -2.774 -4.800 1.00 97.00 82 PHE A N 1
ATOM 582 C CA . PHE A 1 82 ? -4.543 -2.610 -6.200 1.00 97.00 82 PHE A CA 1
ATOM 583 C C . PHE A 1 82 ? -5.143 -1.231 -6.520 1.00 97.00 82 PHE A C 1
ATOM 585 O O . PHE A 1 82 ? -4.831 -0.668 -7.571 1.00 97.00 82 PHE A O 1
ATOM 592 N N . LEU A 1 83 ? -5.999 -0.709 -5.635 1.00 94.50 83 LEU A N 1
ATOM 593 C CA . LEU A 1 83 ? -6.663 0.597 -5.745 1.00 94.50 83 LEU A CA 1
ATOM 594 C C . LEU A 1 83 ? -6.199 1.555 -4.640 1.00 94.50 83 LEU A C 1
ATOM 596 O O . LEU A 1 83 ? -6.975 2.377 -4.162 1.00 94.50 83 LEU A O 1
ATOM 600 N N . ASN A 1 84 ? -4.939 1.433 -4.218 1.00 94.69 84 ASN A N 1
ATOM 601 C CA . ASN A 1 84 ? -4.333 2.371 -3.285 1.00 94.69 84 ASN A CA 1
ATOM 602 C C . ASN A 1 84 ? -4.132 3.748 -3.938 1.00 94.69 84 ASN A C 1
ATOM 604 O O . ASN A 1 84 ? -3.477 3.855 -4.975 1.00 94.69 84 ASN A O 1
ATOM 608 N N . ASN A 1 85 ? -4.655 4.793 -3.302 1.00 94.38 85 ASN A N 1
ATOM 609 C CA . ASN A 1 85 ? -4.520 6.187 -3.728 1.00 94.38 85 ASN A CA 1
ATOM 610 C C . ASN A 1 85 ? -3.952 7.046 -2.578 1.00 94.38 85 ASN A C 1
ATOM 612 O O . ASN A 1 85 ? -4.524 8.050 -2.157 1.00 94.38 85 ASN A O 1
ATOM 616 N N . ALA A 1 86 ? -2.843 6.574 -2.005 1.00 96.38 86 ALA A N 1
ATOM 617 C CA . ALA A 1 86 ? -2.171 7.200 -0.873 1.00 96.38 86 ALA A CA 1
ATOM 618 C C . ALA A 1 86 ? -0.702 6.764 -0.766 1.00 96.38 86 ALA A C 1
ATOM 620 O O . ALA A 1 86 ? -0.295 5.755 -1.342 1.00 96.38 86 ALA A O 1
ATOM 621 N N . ASP A 1 87 ? 0.087 7.507 0.005 1.00 97.12 87 ASP A N 1
ATOM 622 C CA . ASP A 1 87 ? 1.503 7.223 0.236 1.00 97.12 87 ASP A CA 1
ATOM 623 C C . ASP A 1 87 ? 1.739 6.334 1.467 1.00 97.12 87 ASP A C 1
ATOM 625 O O . ASP A 1 87 ? 0.949 6.304 2.418 1.00 97.12 87 ASP A O 1
ATOM 629 N N . SER A 1 88 ? 2.929 5.731 1.511 1.00 97.81 88 SER A N 1
ATOM 630 C CA . SER A 1 88 ? 3.503 5.114 2.716 1.00 97.81 88 SER A CA 1
ATOM 631 C C . SER A 1 88 ? 2.701 3.942 3.290 1.00 97.81 88 SER A C 1
ATOM 633 O O . SER A 1 88 ? 2.624 3.783 4.507 1.00 97.81 88 SER A O 1
ATOM 635 N N . ASN A 1 89 ? 2.107 3.102 2.445 1.00 98.44 89 ASN A N 1
ATOM 636 C CA . ASN A 1 89 ? 1.369 1.921 2.891 1.00 98.44 89 ASN A CA 1
ATOM 637 C C . ASN A 1 89 ? 2.153 0.626 2.655 1.00 98.44 89 ASN A C 1
ATOM 639 O O . ASN A 1 89 ? 2.780 0.434 1.615 1.00 98.44 89 ASN A O 1
ATOM 643 N N . THR A 1 90 ? 2.092 -0.303 3.609 1.00 98.62 90 THR A N 1
ATOM 644 C CA . THR A 1 90 ? 2.674 -1.648 3.474 1.00 98.62 90 THR A CA 1
ATOM 645 C C . THR A 1 90 ? 1.571 -2.696 3.516 1.00 98.62 90 THR A C 1
ATOM 647 O O . THR A 1 90 ? 0.868 -2.810 4.514 1.00 98.62 90 THR A O 1
ATOM 650 N N . ALA A 1 91 ? 1.437 -3.494 2.462 1.00 98.44 91 ALA A N 1
ATOM 651 C CA . ALA A 1 91 ? 0.476 -4.579 2.356 1.00 98.44 91 ALA A CA 1
ATOM 652 C C . ALA A 1 91 ? 1.156 -5.879 1.912 1.00 98.44 91 ALA A C 1
ATOM 654 O O . ALA A 1 91 ? 1.777 -5.941 0.851 1.00 98.44 91 ALA A O 1
ATOM 655 N N . VAL A 1 92 ? 1.016 -6.936 2.708 1.00 98.62 92 VAL A N 1
ATOM 656 C CA . VAL A 1 92 ? 1.588 -8.257 2.434 1.00 98.62 92 VAL A CA 1
ATOM 657 C C . VAL A 1 92 ? 0.500 -9.316 2.572 1.00 98.62 92 VAL A C 1
ATOM 659 O O . VAL A 1 92 ? 0.046 -9.625 3.672 1.00 98.62 92 VAL A O 1
ATOM 662 N N . GLY A 1 93 ? 0.085 -9.893 1.451 1.00 98.25 93 GLY A N 1
ATOM 663 C CA . GLY A 1 93 ? -0.992 -10.874 1.358 1.00 98.25 93 GLY A CA 1
ATOM 664 C C . GLY A 1 93 ? -1.856 -10.660 0.119 1.00 98.25 93 GLY A C 1
ATOM 665 O O . GLY A 1 93 ? -1.875 -9.583 -0.475 1.00 98.25 93 GLY A O 1
ATOM 666 N N . THR A 1 94 ? -2.590 -11.694 -0.287 1.00 98.31 94 THR A N 1
ATOM 667 C CA . THR A 1 94 ? -3.579 -11.567 -1.365 1.00 98.31 94 THR A CA 1
ATOM 668 C C . THR A 1 94 ? -4.668 -10.584 -0.948 1.00 98.31 94 THR A C 1
ATOM 670 O O . THR A 1 94 ? -5.224 -10.720 0.142 1.00 98.31 94 THR A O 1
ATOM 673 N N . ALA A 1 95 ? -4.937 -9.596 -1.806 1.00 97.81 95 ALA A N 1
ATOM 674 C CA . ALA A 1 95 ? -5.904 -8.521 -1.584 1.00 97.81 95 ALA A CA 1
ATOM 675 C C . ALA A 1 95 ? -5.717 -7.738 -0.264 1.00 97.81 95 ALA A C 1
ATOM 677 O O . ALA A 1 95 ? -6.625 -7.036 0.180 1.00 97.81 95 ALA A O 1
ATOM 678 N N . ALA A 1 96 ? -4.532 -7.802 0.354 1.00 98.25 96 ALA A N 1
ATOM 679 C CA . ALA A 1 96 ? -4.211 -6.961 1.498 1.00 98.25 96 ALA A CA 1
ATOM 680 C C . ALA A 1 96 ? -4.296 -5.486 1.077 1.00 98.25 96 ALA A C 1
ATOM 682 O O . ALA A 1 96 ? -3.673 -5.076 0.092 1.00 98.25 96 ALA A O 1
ATOM 683 N N . MET A 1 97 ? -5.086 -4.701 1.811 1.00 97.44 97 MET A N 1
ATOM 684 C CA . MET A 1 97 ? -5.294 -3.275 1.557 1.00 97.44 97 MET A CA 1
ATOM 685 C C . MET A 1 97 ? -5.741 -2.958 0.114 1.00 97.44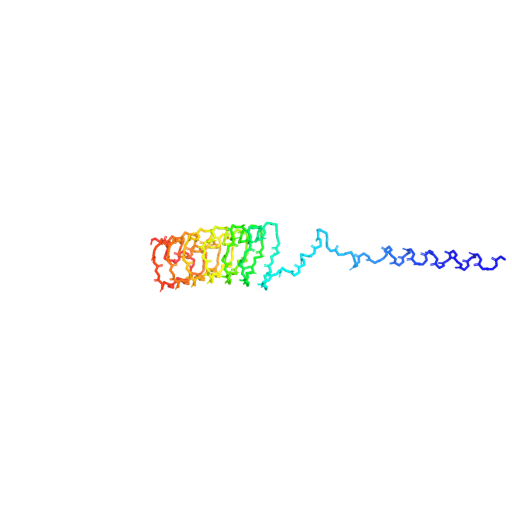 97 MET A C 1
ATOM 687 O O . MET A 1 97 ? -5.334 -1.958 -0.475 1.00 97.44 97 MET A O 1
ATOM 691 N N . LEU A 1 98 ? -6.556 -3.842 -0.479 1.00 97.19 98 LEU A N 1
ATOM 692 C CA . LEU A 1 98 ? -7.001 -3.766 -1.877 1.00 97.19 98 LEU A CA 1
ATOM 693 C C . LEU A 1 98 ? -7.643 -2.415 -2.238 1.00 97.19 98 LEU A C 1
ATOM 695 O O . LEU A 1 98 ? -7.396 -1.904 -3.330 1.00 97.19 98 LEU A O 1
ATOM 699 N N . LEU A 1 99 ? -8.476 -1.871 -1.345 1.00 95.06 99 LEU A N 1
ATOM 700 C CA . LEU A 1 99 ? -9.291 -0.671 -1.540 1.00 95.06 99 LEU A CA 1
ATOM 701 C C . LEU A 1 99 ? -8.938 0.373 -0.473 1.00 95.06 99 LEU A C 1
ATOM 703 O O . LEU A 1 99 ? -9.683 0.563 0.491 1.00 95.06 99 LEU A O 1
ATOM 707 N N . ASN A 1 100 ? -7.792 1.034 -0.655 1.00 95.12 100 ASN A N 1
ATOM 708 C CA . ASN A 1 100 ? -7.359 2.138 0.195 1.00 95.12 100 ASN A CA 1
ATOM 709 C C . 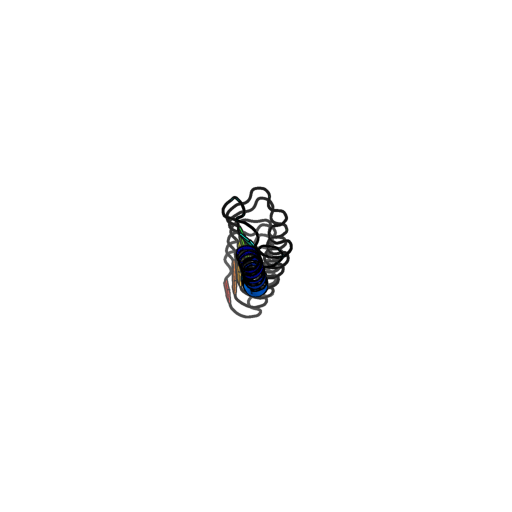ASN A 1 100 ? -7.451 3.497 -0.519 1.00 95.12 100 ASN A C 1
ATOM 711 O O . ASN A 1 100 ? -6.591 3.818 -1.338 1.00 95.12 100 ASN A O 1
ATOM 715 N N . THR A 1 101 ? -8.479 4.299 -0.224 1.00 93.06 101 THR A N 1
ATOM 716 C CA . THR A 1 101 ? -8.774 5.520 -1.003 1.00 93.06 101 THR A CA 1
ATOM 717 C C . THR A 1 101 ? -7.828 6.681 -0.685 1.00 93.06 101 THR A C 1
ATOM 719 O O . THR A 1 101 ? -7.396 7.385 -1.593 1.00 93.06 101 THR A O 1
ATOM 722 N N . SER A 1 102 ? -7.545 6.933 0.593 1.00 94.56 102 SER A N 1
ATOM 723 C CA . SER A 1 102 ? -6.732 8.082 1.032 1.00 94.56 102 SER A CA 1
ATOM 724 C C . SER A 1 102 ? -5.944 7.842 2.324 1.00 94.56 102 SER A C 1
ATOM 726 O O . SER A 1 102 ? -5.226 8.729 2.779 1.00 94.56 102 SER A O 1
ATOM 728 N N . GLY A 1 103 ? -6.057 6.653 2.925 1.00 96.19 103 GLY A N 1
ATOM 729 C CA . GLY A 1 103 ? -5.351 6.319 4.157 1.00 96.19 103 GLY A CA 1
A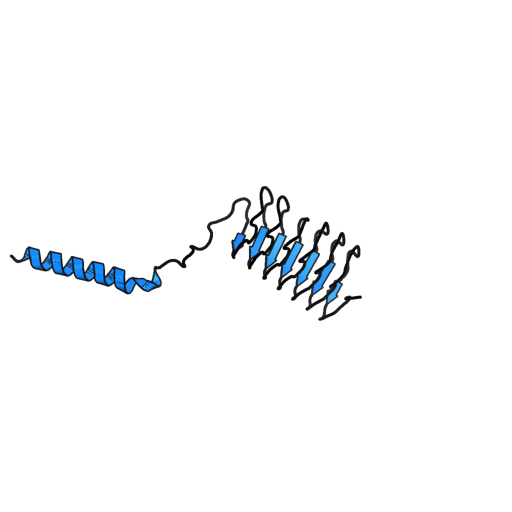TOM 730 C C . GLY A 1 103 ? -3.844 6.191 3.946 1.00 96.19 103 GLY A C 1
ATOM 731 O O . GLY A 1 103 ? -3.387 5.479 3.058 1.00 96.19 103 GLY A O 1
ATOM 732 N N . THR A 1 104 ? -3.057 6.838 4.786 1.00 97.38 104 THR A N 1
ATOM 733 C CA . THR A 1 104 ? -1.589 6.830 4.742 1.00 97.38 104 THR A CA 1
ATOM 734 C C . THR A 1 104 ? -1.013 6.102 5.950 1.00 97.38 104 THR A C 1
ATOM 736 O O . THR A 1 104 ? -1.663 5.984 6.996 1.00 97.38 104 THR A O 1
ATOM 739 N N . ALA A 1 105 ? 0.231 5.637 5.822 1.00 97.88 105 ALA A N 1
ATOM 740 C CA . ALA A 1 105 ? 0.977 5.024 6.922 1.00 97.88 105 ALA A CA 1
ATOM 741 C C . ALA A 1 105 ? 0.291 3.788 7.541 1.00 97.88 105 ALA A C 1
ATOM 743 O O . ALA A 1 105 ? 0.396 3.555 8.745 1.00 97.88 105 ALA A O 1
ATOM 744 N N . ASN A 1 106 ? -0.417 2.991 6.736 1.00 98.38 106 ASN A N 1
ATOM 745 C CA . ASN A 1 106 ? -1.048 1.755 7.192 1.00 98.38 106 ASN A CA 1
ATOM 746 C C . ASN A 1 106 ? -0.161 0.527 6.929 1.00 98.38 106 ASN A C 1
ATOM 748 O O . ASN A 1 106 ? 0.581 0.457 5.945 1.00 98.38 106 ASN A O 1
ATOM 752 N N . VAL A 1 107 ? -0.295 -0.485 7.785 1.00 98.56 107 VAL A N 1
ATOM 753 C CA . VAL A 1 107 ? 0.345 -1.798 7.649 1.00 98.56 107 VAL A CA 1
ATOM 754 C C . VAL A 1 107 ? -0.735 -2.877 7.636 1.00 98.56 107 VAL A C 1
ATOM 756 O O . VAL A 1 107 ? -1.491 -3.003 8.595 1.00 98.56 107 VAL A O 1
ATOM 759 N N . ALA A 1 108 ? -0.795 -3.682 6.578 1.00 98.38 108 ALA A N 1
ATOM 760 C CA . ALA A 1 108 ? -1.698 -4.821 6.444 1.00 98.38 108 ALA A CA 1
ATOM 761 C C . ALA A 1 108 ? -0.912 -6.092 6.114 1.00 98.38 108 ALA A C 1
ATOM 763 O O . ALA A 1 108 ? -0.270 -6.184 5.072 1.00 98.38 108 ALA A O 1
ATOM 764 N N . VAL A 1 109 ? -0.962 -7.095 6.984 1.00 98.62 109 VAL A N 1
ATOM 765 C CA . VAL A 1 109 ? -0.271 -8.375 6.795 1.00 98.62 109 VAL A CA 1
ATOM 766 C C . VAL A 1 109 ? -1.269 -9.509 6.978 1.00 98.62 109 VAL A C 1
ATOM 768 O O . VAL A 1 109 ? -1.711 -9.792 8.088 1.00 98.62 109 VAL A O 1
ATOM 771 N N . GLY A 1 110 ? -1.623 -10.178 5.887 1.00 98.19 110 GLY A N 1
ATOM 772 C CA . GLY A 1 110 ? -2.626 -11.238 5.857 1.00 98.19 110 GLY A CA 1
ATOM 773 C C . GLY A 1 110 ? -3.479 -11.177 4.594 1.00 98.19 110 GLY A C 1
ATOM 774 O O . GLY A 1 110 ? -3.580 -10.141 3.946 1.00 98.19 110 GLY A O 1
ATOM 775 N N . THR A 1 111 ? -4.106 -12.298 4.236 1.00 98.25 111 THR A N 1
ATOM 776 C CA . THR A 1 111 ? -5.114 -12.289 3.162 1.00 98.25 111 THR A CA 1
ATOM 777 C C . THR A 1 111 ? -6.306 -11.454 3.606 1.00 98.25 111 THR A C 1
ATOM 779 O O . THR A 1 111 ? -6.795 -11.642 4.722 1.00 98.25 111 THR A O 1
ATOM 782 N N . ASP A 1 112 ? -6.737 -10.529 2.755 1.00 97.56 112 ASP A N 1
ATOM 783 C CA . ASP A 1 112 ? -7.855 -9.625 3.031 1.00 97.56 112 ASP A CA 1
ATOM 784 C C . ASP A 1 112 ? -7.691 -8.773 4.316 1.00 97.56 112 ASP A C 1
ATOM 786 O O . ASP A 1 112 ? -8.666 -8.314 4.915 1.00 97.56 112 ASP A O 1
ATOM 790 N N . ALA A 1 113 ? -6.457 -8.532 4.771 1.00 98.19 113 ALA A N 1
ATOM 791 C CA . ALA A 1 113 ? -6.202 -7.591 5.861 1.00 98.19 113 ALA A CA 1
ATOM 792 C C . ALA A 1 113 ? -6.443 -6.148 5.381 1.00 98.19 113 ALA A C 1
ATOM 794 O O . ALA A 1 113 ? -5.934 -5.758 4.328 1.00 98.19 113 ALA A O 1
ATOM 795 N N . LEU A 1 114 ? -7.198 -5.361 6.153 1.00 97.25 114 LEU A N 1
ATOM 796 C CA . LEU A 1 114 ? -7.494 -3.945 5.892 1.00 97.25 114 LEU A CA 1
ATOM 797 C C . LEU A 1 114 ? -8.045 -3.663 4.477 1.00 97.25 114 LEU A C 1
ATOM 799 O O . LEU A 1 114 ? -7.716 -2.645 3.876 1.00 97.25 114 LEU A O 1
ATOM 803 N N . VAL A 1 115 ? -8.847 -4.575 3.910 1.00 96.75 115 VAL A N 1
ATOM 804 C CA . VAL A 1 115 ? -9.319 -4.487 2.509 1.00 96.75 115 VAL A CA 1
ATOM 805 C C . VAL A 1 115 ? -9.993 -3.159 2.212 1.00 96.75 115 VAL A C 1
ATOM 807 O O . VAL A 1 115 ? -9.657 -2.547 1.204 1.00 96.75 115 VAL A O 1
ATOM 810 N N . TYR A 1 116 ? -10.938 -2.741 3.056 1.00 94.19 116 TYR A N 1
ATOM 811 C CA . TYR A 1 116 ? -11.698 -1.509 2.874 1.00 94.19 116 TYR A CA 1
ATOM 812 C C . TYR A 1 116 ? -11.204 -0.446 3.853 1.00 94.19 116 TYR A C 1
ATOM 814 O O . TYR A 1 116 ? -11.630 -0.444 5.011 1.00 94.19 116 TYR A O 1
ATOM 822 N N . ASN A 1 117 ? -10.352 0.465 3.383 1.00 94.75 117 ASN A N 1
ATOM 823 C CA . ASN A 1 117 ? -9.880 1.604 4.165 1.00 94.75 117 ASN A CA 1
ATOM 824 C C . ASN A 1 117 ? -10.072 2.915 3.395 1.00 94.75 117 ASN A C 1
ATOM 826 O O . ASN A 1 117 ? -9.386 3.172 2.419 1.00 94.75 117 ASN A O 1
ATOM 830 N N . ASP A 1 118 ? -11.024 3.758 3.790 1.00 92.31 118 ASP A N 1
ATOM 831 C CA . ASP A 1 118 ? -11.327 4.957 2.995 1.00 92.31 118 ASP A CA 1
ATOM 832 C C . ASP A 1 118 ? -10.354 6.101 3.325 1.00 92.31 118 ASP A C 1
ATOM 834 O O . ASP A 1 118 ? -9.631 6.590 2.457 1.00 92.31 118 ASP A O 1
ATOM 838 N N . SER A 1 119 ? -10.256 6.479 4.599 1.00 93.88 119 SER A N 1
ATOM 839 C CA . SER A 1 119 ? -9.380 7.566 5.077 1.00 93.88 119 SER A CA 1
ATOM 840 C C . SER A 1 119 ? -8.655 7.268 6.393 1.00 93.88 119 SER A C 1
ATOM 842 O O . SER A 1 119 ? -7.993 8.145 6.946 1.00 93.88 119 SER A O 1
ATOM 844 N N . GLY A 1 120 ? -8.752 6.037 6.904 1.00 95.31 120 GLY A N 1
ATOM 845 C CA . GLY A 1 120 ? -8.052 5.625 8.117 1.00 95.31 120 GLY A CA 1
ATOM 846 C C . GLY A 1 120 ? -6.531 5.682 7.958 1.00 95.31 120 GLY A C 1
ATOM 847 O O . GLY A 1 120 ? -5.984 5.096 7.023 1.00 95.31 120 GLY A O 1
ATOM 848 N N . ASN A 1 121 ? -5.842 6.358 8.875 1.00 97.06 121 ASN A N 1
ATOM 849 C CA . ASN A 1 121 ? -4.382 6.474 8.875 1.00 97.06 121 ASN A CA 1
ATOM 850 C C . ASN A 1 121 ? -3.767 5.705 10.045 1.00 97.06 121 ASN A C 1
ATOM 852 O O . ASN A 1 121 ? -4.414 5.509 11.075 1.00 97.06 121 ASN A O 1
ATOM 856 N N . PHE A 1 122 ? -2.493 5.336 9.924 1.00 97.81 122 PHE A N 1
ATOM 857 C CA . PHE A 1 122 ? -1.721 4.755 11.031 1.00 97.81 122 PHE A CA 1
ATOM 858 C C . PHE A 1 122 ? -2.322 3.465 11.619 1.00 97.81 122 PHE A C 1
ATOM 860 O O . PHE A 1 122 ? -2.174 3.191 12.810 1.00 97.81 122 PHE A O 1
ATOM 867 N N . ASN A 1 123 ? -3.016 2.660 10.810 1.00 98.00 123 ASN A N 1
ATOM 868 C CA . ASN A 1 123 ? -3.571 1.386 11.260 1.00 98.00 123 ASN A CA 1
ATOM 869 C C . ASN A 1 123 ? -2.585 0.236 11.036 1.00 98.00 123 ASN A C 1
ATOM 871 O O . ASN A 1 123 ? -1.928 0.152 10.000 1.00 98.00 123 ASN A O 1
ATOM 875 N N . THR A 1 124 ? -2.531 -0.695 11.985 1.00 98.38 124 THR A N 1
ATOM 876 C CA . THR A 1 124 ? -1.789 -1.956 11.872 1.00 98.38 124 THR A CA 1
ATOM 877 C C . THR A 1 124 ? -2.765 -3.126 11.933 1.00 98.38 124 THR A C 1
ATOM 879 O O . THR A 1 124 ? -3.386 -3.368 12.966 1.00 98.38 124 THR A O 1
ATOM 882 N N . ALA A 1 125 ? -2.894 -3.868 10.836 1.00 98.19 125 ALA A N 1
ATOM 883 C CA . ALA A 1 125 ? -3.741 -5.046 10.700 1.00 98.19 125 ALA A CA 1
ATOM 884 C C . ALA A 1 125 ? -2.878 -6.281 10.418 1.00 98.19 125 ALA A C 1
ATOM 886 O O . ALA A 1 125 ? -2.304 -6.410 9.338 1.00 98.19 125 ALA A O 1
ATOM 887 N N . VAL A 1 126 ? -2.785 -7.205 11.372 1.00 98.50 126 VAL A N 1
ATOM 888 C CA . VAL A 1 126 ? -2.009 -8.444 11.229 1.00 98.50 126 VAL A CA 1
ATOM 889 C C . VAL A 1 126 ? -2.922 -9.645 11.450 1.00 98.50 126 VAL A C 1
ATOM 891 O O . VAL A 1 126 ? -3.362 -9.913 12.565 1.00 98.50 126 VAL A O 1
ATOM 894 N N . GLY A 1 127 ? -3.197 -10.392 10.387 1.00 97.88 127 GLY A N 1
ATOM 895 C CA . GLY A 1 127 ? -4.092 -11.545 10.384 1.00 97.88 127 GLY A CA 1
ATOM 896 C C . GLY A 1 127 ? -5.052 -11.517 9.198 1.00 97.88 127 GLY A C 1
ATOM 897 O O . GLY A 1 127 ? -5.365 -10.463 8.652 1.00 97.88 127 GLY A O 1
ATOM 898 N N . GLN A 1 128 ? -5.540 -12.691 8.793 1.00 98.06 128 GLN A N 1
ATOM 899 C CA . GLN A 1 128 ? -6.567 -12.777 7.754 1.00 98.06 128 GLN A CA 1
ATOM 900 C C . GLN A 1 128 ? -7.813 -11.991 8.185 1.00 98.06 128 GLN A C 1
ATOM 902 O O . GLN A 1 128 ? -8.313 -12.232 9.284 1.00 98.06 128 GLN A O 1
ATOM 907 N N . ASN A 1 129 ? -8.329 -11.103 7.331 1.00 97.56 129 ASN A N 1
ATOM 908 C CA . ASN A 1 129 ? -9.481 -10.236 7.620 1.00 97.56 129 ASN A CA 1
ATOM 909 C C . ASN A 1 129 ? -9.306 -9.278 8.819 1.00 97.56 129 ASN A C 1
ATOM 911 O O . ASN A 1 129 ? -10.291 -8.711 9.286 1.00 97.56 129 ASN A O 1
ATOM 915 N N . ALA A 1 130 ? -8.097 -9.079 9.352 1.00 98.00 130 ALA A N 1
ATOM 916 C CA . ALA A 1 130 ? -7.894 -8.081 10.405 1.00 98.00 130 ALA A CA 1
ATOM 917 C C . ALA A 1 130 ? -8.256 -6.680 9.871 1.00 98.00 130 ALA A C 1
ATOM 919 O O . ALA A 1 130 ? -7.824 -6.320 8.774 1.00 98.00 130 ALA A O 1
ATOM 920 N N . LEU A 1 131 ? -9.062 -5.911 10.614 1.00 96.56 131 LEU A N 1
ATOM 921 C CA . LEU A 1 131 ? -9.600 -4.602 10.197 1.00 96.56 131 LEU A CA 1
ATOM 922 C C . LEU A 1 131 ? -10.261 -4.607 8.807 1.00 96.56 131 LEU A C 1
ATOM 924 O O . LEU A 1 131 ? -10.172 -3.628 8.071 1.00 96.56 131 LEU A O 1
ATOM 928 N N . PHE A 1 132 ? -10.921 -5.705 8.425 1.00 95.56 132 PHE A N 1
ATOM 929 C CA . PHE A 1 132 ? -11.479 -5.889 7.077 1.00 95.56 132 PHE A CA 1
ATOM 930 C C . PHE A 1 132 ? -12.271 -4.676 6.550 1.00 95.56 132 PHE A C 1
ATOM 932 O O . PHE A 1 132 ? -12.170 -4.341 5.368 1.00 95.56 132 PHE A O 1
ATOM 939 N N . ARG A 1 133 ? -13.030 -4.000 7.424 1.00 93.12 133 ARG A N 1
ATOM 940 C CA . ARG A 1 133 ? -13.722 -2.739 7.137 1.00 93.12 133 ARG A CA 1
ATOM 941 C C . ARG A 1 133 ? -13.317 -1.661 8.129 1.00 93.12 133 ARG A C 1
ATOM 943 O O . ARG A 1 133 ? -13.827 -1.623 9.240 1.00 93.12 133 ARG A O 1
ATOM 950 N N . ASN A 1 134 ? -12.472 -0.741 7.689 1.00 89.12 134 ASN A N 1
ATOM 951 C CA . ASN A 1 134 ? -12.058 0.414 8.465 1.00 89.12 134 ASN A CA 1
ATOM 952 C C . ASN A 1 134 ? -12.232 1.700 7.647 1.00 89.12 134 ASN A C 1
ATOM 954 O O . ASN A 1 134 ? -11.293 2.206 7.050 1.00 89.12 134 ASN A O 1
ATOM 958 N N . THR A 1 135 ? -13.444 2.247 7.581 1.00 90.19 135 THR A N 1
ATOM 959 C CA . THR A 1 135 ? -13.710 3.409 6.716 1.00 90.19 135 THR A CA 1
ATOM 960 C C . THR A 1 135 ? -12.893 4.633 7.136 1.00 90.19 135 THR A C 1
ATOM 962 O O . THR A 1 135 ? -12.177 5.202 6.321 1.00 90.19 135 THR A O 1
ATOM 965 N N . THR A 1 136 ? -12.942 5.020 8.411 1.00 92.44 136 THR A N 1
ATOM 966 C CA . THR A 1 136 ? -12.315 6.265 8.900 1.00 92.44 136 THR A CA 1
ATOM 967 C 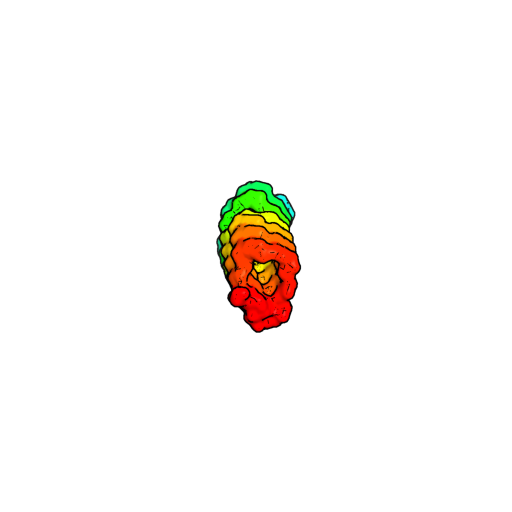C . THR A 1 136 ? -11.500 6.085 10.181 1.00 92.44 136 THR A C 1
ATOM 969 O O . THR A 1 136 ? -10.931 7.054 10.683 1.00 92.44 136 THR A O 1
ATOM 972 N N . GLY A 1 137 ? -11.461 4.881 10.760 1.00 93.50 137 GLY A N 1
ATOM 973 C CA . GLY A 1 137 ? -10.718 4.631 11.991 1.00 93.50 137 GLY A CA 1
ATOM 974 C C . GLY A 1 137 ? -9.223 4.824 11.760 1.00 93.50 137 GLY A C 1
ATOM 975 O O . GLY A 1 137 ? -8.662 4.317 10.791 1.00 93.50 137 GLY A O 1
ATOM 976 N N . SER A 1 138 ? -8.572 5.574 12.639 1.00 96.12 138 SER A N 1
ATOM 977 C CA . SER A 1 138 ? -7.125 5.790 12.599 1.00 96.12 138 SER A CA 1
ATOM 978 C C . SER A 1 138 ? -6.489 5.269 13.881 1.00 96.12 138 SER A C 1
ATOM 980 O O . SER A 1 138 ? -7.178 5.141 14.892 1.00 96.12 138 SER A O 1
ATOM 982 N N . GLU A 1 139 ? -5.191 4.976 13.830 1.00 96.88 139 GLU A N 1
ATOM 983 C CA . GLU A 1 139 ? -4.395 4.539 14.988 1.00 96.88 139 GLU A CA 1
ATOM 984 C C . GLU A 1 139 ? -4.870 3.214 15.620 1.00 96.88 139 GLU A C 1
ATOM 986 O O . GLU A 1 139 ? -4.611 2.931 16.792 1.00 96.88 139 GLU A O 1
ATOM 991 N N . ASN A 1 140 ? -5.551 2.356 14.852 1.00 96.62 140 ASN A N 1
ATOM 992 C CA . ASN A 1 140 ? -5.978 1.049 15.345 1.00 96.62 140 ASN A CA 1
ATOM 993 C C . ASN A 1 140 ? -4.867 0.009 15.209 1.00 96.62 140 ASN A C 1
ATOM 995 O O . ASN A 1 140 ? -4.145 -0.040 14.214 1.00 96.62 140 ASN A O 1
ATOM 999 N N . THR A 1 141 ? -4.790 -0.902 16.176 1.00 97.69 141 THR A N 1
ATOM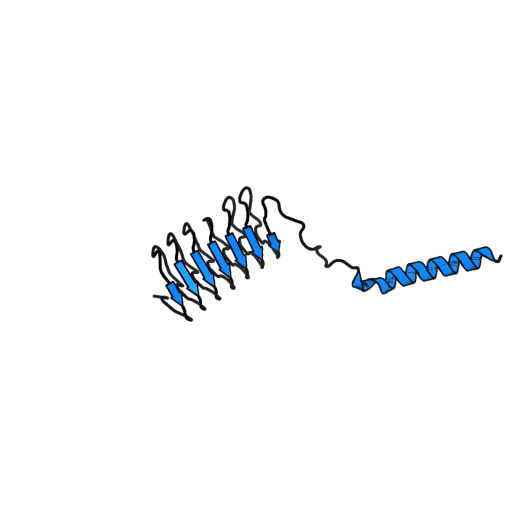 1000 C CA . THR A 1 141 ? -3.978 -2.119 16.073 1.00 97.69 141 THR A CA 1
ATOM 1001 C C . THR A 1 141 ? -4.878 -3.341 16.215 1.00 97.69 141 THR A C 1
ATOM 1003 O O . THR A 1 141 ? -5.442 -3.581 17.281 1.00 97.69 141 THR A O 1
ATOM 1006 N N . ALA A 1 142 ? -4.997 -4.129 15.150 1.00 97.62 142 ALA A N 1
ATOM 1007 C CA . ALA A 1 142 ? -5.673 -5.419 15.140 1.00 97.62 142 ALA A CA 1
ATOM 1008 C C . ALA A 1 142 ? -4.661 -6.534 14.891 1.00 97.62 142 ALA A C 1
ATOM 1010 O O . ALA A 1 142 ? -3.963 -6.541 13.878 1.00 97.62 142 ALA A O 1
ATOM 1011 N N . SER A 1 143 ? -4.609 -7.498 15.806 1.00 97.56 143 SER A N 1
ATOM 1012 C CA . SER A 1 143 ? -3.763 -8.683 15.689 1.00 97.56 143 SER A CA 1
ATOM 1013 C C . SER A 1 143 ? -4.604 -9.930 15.924 1.00 97.56 143 SER A C 1
ATOM 1015 O O . SER A 1 143 ? -5.228 -10.075 16.976 1.00 97.56 143 SER A O 1
ATOM 1017 N N . GLY A 1 144 ? -4.645 -10.811 14.929 1.00 96.88 144 GLY A N 1
ATOM 1018 C CA . GLY A 1 144 ? -5.461 -12.020 14.918 1.00 96.88 144 GLY A CA 1
ATOM 1019 C C . GLY A 1 144 ? -6.357 -12.110 13.685 1.00 96.88 144 GLY A C 1
ATOM 1020 O O . GLY A 1 144 ? -6.748 -11.106 13.090 1.00 96.88 144 GLY A O 1
ATOM 1021 N N . SER A 1 145 ? -6.692 -13.339 13.290 1.00 97.38 145 SER A N 1
ATOM 1022 C CA . SER A 1 145 ? -7.656 -13.562 12.212 1.00 97.38 145 SER A CA 1
ATOM 1023 C C . SER A 1 145 ? -9.033 -13.039 12.625 1.00 97.38 145 SER A C 1
ATOM 1025 O O . SER A 1 145 ? -9.534 -13.386 13.693 1.00 97.38 145 SER A O 1
ATOM 1027 N N . GLY A 1 146 ? -9.616 -12.178 11.793 1.00 95.31 146 GLY A N 1
ATOM 1028 C CA . GLY A 1 146 ? -10.910 -11.551 12.046 1.00 95.31 146 GLY A CA 1
ATOM 1029 C C . GLY A 1 146 ? -10.919 -10.519 13.182 1.00 95.31 146 GLY A C 1
ATOM 1030 O O . GLY A 1 146 ? -11.988 -10.154 13.667 1.00 95.31 146 GLY A O 1
ATOM 1031 N N . ALA A 1 147 ? -9.757 -10.043 13.636 1.00 97.12 147 ALA A N 1
ATOM 1032 C CA . ALA A 1 147 ? -9.700 -9.008 14.662 1.00 97.12 147 ALA A CA 1
ATOM 1033 C C . ALA A 1 147 ? -10.257 -7.674 14.125 1.00 97.12 147 ALA A C 1
ATOM 1035 O O . ALA A 1 147 ? -9.828 -7.204 13.072 1.00 97.12 147 ALA A O 1
ATOM 1036 N N . LEU A 1 148 ? -11.188 -7.058 14.866 1.00 90.69 148 LEU A N 1
ATOM 1037 C CA . LEU A 1 148 ? -11.836 -5.780 14.519 1.00 90.69 148 LEU A CA 1
ATOM 1038 C C . LEU A 1 148 ? -12.489 -5.771 13.118 1.00 90.69 148 LEU A C 1
ATOM 1040 O O . LEU A 1 148 ? -12.358 -4.812 12.366 1.00 90.69 148 LEU A O 1
ATOM 1044 N N . THR A 1 149 ? -13.176 -6.852 12.737 1.00 86.19 149 THR A N 1
ATOM 1045 C CA . THR A 1 149 ? -13.882 -6.951 11.441 1.00 86.19 149 THR A CA 1
ATOM 1046 C C . THR A 1 149 ? -15.208 -6.195 11.362 1.00 86.19 149 THR A C 1
ATOM 1048 O O . THR A 1 149 ? -15.758 -6.085 10.265 1.00 86.19 149 THR A O 1
ATOM 1051 N N . SER A 1 150 ? -15.768 -5.789 12.506 1.00 71.38 150 SER A N 1
ATOM 1052 C CA . SER A 1 150 ? -17.125 -5.238 12.642 1.00 71.38 150 SER A CA 1
ATOM 1053 C C . SER A 1 150 ? -17.136 -3.727 12.777 1.00 71.38 150 SER A C 1
ATOM 1055 O O . SER A 1 150 ? -16.378 -3.252 13.653 1.00 71.38 150 SER A O 1
#

Foldseek 3Di:
DVVVVVVVVVVVVVVVVVVVVPVPPAPPVHQDDQDPQCEAAAEDQGCCQADAEHAEYAAEAQGCNNEYREYQEYAAEHQGCNQAPEYAEYAHEHLGCNAEQYEHNEYAAEHLGCNAEDHEYQEYAAAAQGCNHHDHHYNYYAHYHNGNND

Solvent-accessible surface area (backbone atoms only — not comparable to full-atom values): 6672 Å² total; per-residue (Å²): 122,74,66,64,56,53,55,53,51,53,52,52,51,52,53,49,52,63,69,68,41,68,88,71,62,72,58,85,76,65,78,75,72,89,44,73,56,72,26,46,56,44,54,64,52,18,38,64,46,54,76,72,34,34,44,30,36,13,33,24,44,31,0,24,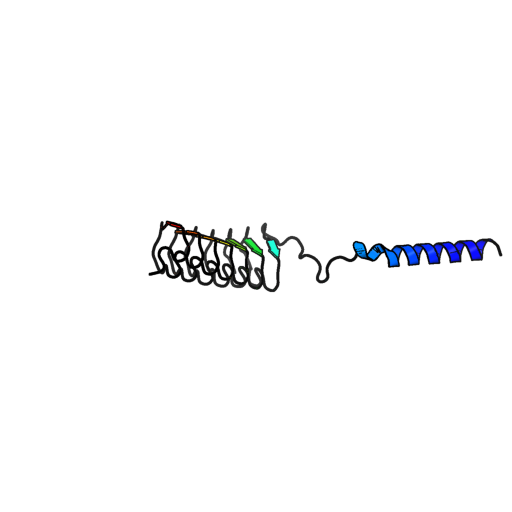25,57,25,34,65,49,29,45,30,36,12,36,22,44,28,0,24,24,48,28,54,41,38,41,29,38,16,38,22,44,32,0,24,25,42,19,52,48,27,31,52,29,38,15,38,20,45,34,0,29,22,37,19,42,52,19,28,47,29,38,14,37,21,41,29,0,28,28,52,29,55,66,61,52,67,45,78,24,74,38,69,51,22,63,46,117

Radius of gyration: 23.24 Å; Cα contacts (8 Å, |Δi|>4): 442; chains: 1; bounding box: 62×42×62 Å